Protein AF-A0A8T5MBU4-F1 (afdb_monomer)

pLDDT: mean 90.04, std 8.23, range [62.62, 98.06]

Mean predicted aligned error: 4.9 Å

Secondary structure (DSSP, 8-state):
---HHHHHHHHHHHHHHHHHHHHHHHHHHHHHHHHHHHHHH-THHHHH-HHHHHHHHHHHHHHHHHHHHHHHHTT-S-HHHHHHHHHHHHHHHHHHHHHHHHHHHHHHT-HHHHHHHHHHHHHHHHHHHHHHHHH-SSSHHHHHHHHHHHHHHHIIIIIHHHTT--

Sequence (166 aa):
MLSNKEKDSKRVIREKASYRLAMNIRLIAVSFIVFIFILTTRPEILTEKLIFSFQLILAIPFILMSCMSLSKMGYSKRSDKWKGFSWFNFVIGYAFLLNAIGILIAIYVNLLLAVLFFSAIWILQIAYSILEVSYDKFAKWESVLKDGFFILLQIILGLLPALGVF

So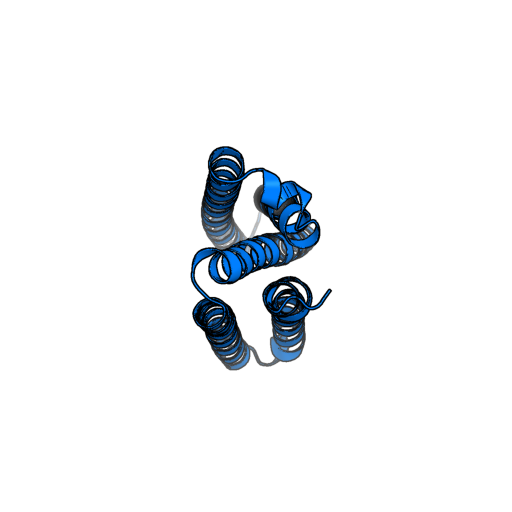lvent-accessible surface area (backbone atoms only — not comparable to full-atom values): 8497 Å² total; per-residue (Å²): 132,83,52,71,69,56,53,52,51,52,48,56,51,44,52,55,38,51,55,51,37,56,51,38,53,53,50,40,52,50,46,50,50,54,50,50,50,38,59,74,74,50,48,62,53,54,70,75,37,52,72,49,34,53,26,45,63,46,16,42,58,24,28,49,52,14,40,57,24,41,63,44,40,76,78,44,96,62,36,65,63,30,50,53,52,18,49,53,28,33,53,52,12,51,43,24,42,51,21,33,51,35,30,48,34,24,76,76,73,36,54,69,61,19,52,50,51,52,49,51,52,48,52,53,50,51,53,51,48,53,54,52,39,72,77,34,79,85,52,42,65,64,53,52,51,52,53,49,51,50,51,48,50,35,42,65,68,12,51,34,49,46,73,70,48,129

Structure (mmCIF, N/CA/C/O backbone):
data_AF-A0A8T5MBU4-F1
#
_entry.id   AF-A0A8T5MBU4-F1
#
loop_
_atom_site.group_PDB
_atom_site.id
_atom_site.type_symbol
_atom_site.label_atom_id
_atom_site.label_alt_id
_atom_site.label_comp_id
_atom_site.label_asym_id
_atom_site.label_entity_id
_atom_site.label_seq_id
_atom_site.pdbx_PDB_ins_code
_atom_site.Cartn_x
_atom_site.Cartn_y
_atom_site.Cartn_z
_atom_site.occupancy
_atom_site.B_iso_or_equiv
_atom_site.auth_seq_id
_atom_site.auth_comp_id
_atom_site.auth_asym_id
_atom_site.auth_atom_id
_atom_site.pdbx_PDB_model_num
ATOM 1 N N . MET A 1 1 ? 21.003 9.042 -33.433 1.00 62.62 1 MET A N 1
ATOM 2 C CA . MET A 1 1 ? 19.572 8.740 -33.674 1.00 62.62 1 MET A CA 1
ATOM 3 C C . MET A 1 1 ? 19.212 7.500 -32.871 1.00 62.62 1 MET A C 1
ATOM 5 O O . MET A 1 1 ? 19.944 6.529 -32.976 1.00 62.62 1 MET A O 1
ATOM 9 N N . LEU A 1 2 ? 18.162 7.540 -32.041 1.00 65.94 2 LEU A N 1
ATOM 10 C CA . LEU A 1 2 ? 17.675 6.338 -31.341 1.00 65.94 2 LEU A CA 1
ATOM 11 C C . LEU A 1 2 ? 17.079 5.360 -32.359 1.00 65.94 2 LEU A C 1
ATOM 13 O O . LEU A 1 2 ? 16.364 5.796 -33.267 1.00 65.94 2 LEU A O 1
ATOM 17 N N . SER A 1 3 ? 17.340 4.068 -32.178 1.00 82.38 3 SER A N 1
ATOM 18 C CA . SER A 1 3 ? 16.729 3.002 -32.982 1.00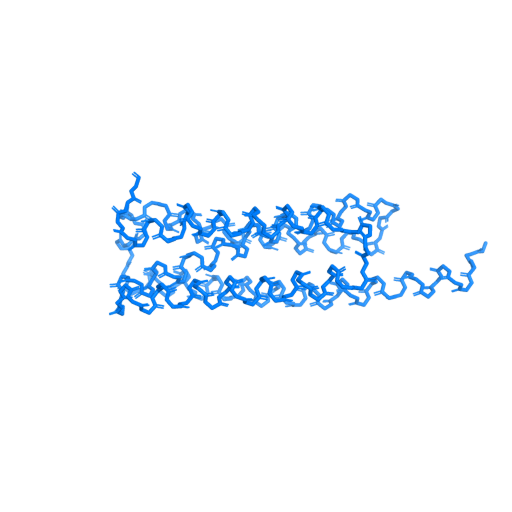 82.38 3 SER A CA 1
ATOM 19 C C . SER A 1 3 ? 15.202 3.005 -32.807 1.00 82.38 3 SER A C 1
ATOM 21 O O . SER A 1 3 ? 14.705 3.338 -31.728 1.00 82.38 3 SER A O 1
ATOM 23 N N . ASN A 1 4 ? 14.433 2.607 -33.831 1.00 81.12 4 ASN A N 1
ATOM 24 C CA . ASN A 1 4 ? 12.969 2.469 -33.714 1.00 81.12 4 ASN A CA 1
ATOM 25 C C . ASN A 1 4 ? 12.573 1.574 -32.524 1.00 81.12 4 ASN A C 1
ATOM 27 O O . ASN A 1 4 ? 11.661 1.916 -31.777 1.00 81.12 4 ASN A O 1
ATOM 31 N N . LYS A 1 5 ? 13.360 0.527 -32.241 1.00 75.44 5 LYS A N 1
ATOM 32 C CA . LYS A 1 5 ? 13.157 -0.371 -31.092 1.00 75.44 5 LYS A CA 1
ATOM 33 C C . LYS A 1 5 ? 13.301 0.338 -29.734 1.00 75.44 5 LYS A C 1
ATOM 35 O O . LYS A 1 5 ? 12.589 0.022 -28.783 1.00 75.44 5 LYS A O 1
ATOM 40 N N . GLU A 1 6 ? 14.194 1.324 -29.628 1.00 74.56 6 GLU A N 1
ATOM 41 C CA . GLU A 1 6 ? 14.368 2.120 -28.403 1.00 74.56 6 GLU A CA 1
ATOM 42 C C . GLU A 1 6 ? 13.249 3.147 -28.214 1.00 74.56 6 GLU A C 1
ATOM 44 O O . GLU A 1 6 ? 12.863 3.438 -27.080 1.00 74.56 6 GLU A O 1
ATOM 49 N N . LYS A 1 7 ? 12.724 3.704 -29.312 1.00 76.69 7 LYS A N 1
ATOM 50 C CA . LYS A 1 7 ? 11.580 4.624 -29.268 1.00 76.69 7 LYS A CA 1
ATOM 51 C C . LYS A 1 7 ? 10.315 3.901 -28.804 1.00 76.69 7 LYS A C 1
ATOM 53 O O . LYS A 1 7 ? 9.638 4.410 -27.910 1.00 76.69 7 LYS A O 1
ATOM 58 N N . ASP A 1 8 ? 10.062 2.702 -29.325 1.00 80.00 8 ASP A N 1
ATOM 59 C CA . ASP A 1 8 ? 8.907 1.886 -28.935 1.00 80.00 8 ASP A CA 1
ATOM 60 C C . ASP A 1 8 ? 8.992 1.432 -27.474 1.00 80.00 8 ASP A C 1
ATOM 62 O O . ASP A 1 8 ? 8.030 1.579 -26.719 1.00 80.00 8 ASP A O 1
ATOM 66 N N . SER A 1 9 ? 10.170 0.989 -27.021 1.00 78.75 9 SER A N 1
ATOM 67 C CA . SER A 1 9 ? 10.394 0.635 -25.611 1.00 78.75 9 SER A CA 1
ATOM 68 C C . SER A 1 9 ? 10.107 1.812 -24.664 1.00 78.75 9 SER A C 1
ATOM 70 O O . SER A 1 9 ? 9.370 1.673 -23.683 1.00 78.75 9 SER A O 1
ATOM 72 N N . LYS A 1 10 ? 10.603 3.015 -24.989 1.00 76.69 10 LYS A N 1
ATOM 73 C CA . LYS A 1 10 ? 10.335 4.230 -24.197 1.00 76.69 10 LYS A CA 1
ATOM 74 C C . LYS A 1 10 ? 8.856 4.609 -24.181 1.00 76.69 10 LYS A C 1
ATOM 76 O O . LYS A 1 10 ? 8.365 5.064 -23.146 1.00 76.69 10 LYS A O 1
ATOM 81 N N . ARG A 1 11 ? 8.143 4.413 -25.293 1.00 81.38 11 ARG A N 1
ATOM 82 C CA . ARG A 1 11 ? 6.700 4.666 -25.378 1.00 81.38 11 ARG A CA 1
ATOM 83 C C . ARG A 1 11 ? 5.920 3.749 -24.435 1.00 81.38 11 ARG A C 1
ATOM 85 O O . ARG A 1 11 ? 5.162 4.255 -23.612 1.00 81.38 11 ARG A O 1
ATOM 92 N N . VAL A 1 12 ? 6.178 2.440 -24.474 1.00 81.88 12 VAL A N 1
ATOM 93 C CA . VAL A 1 12 ? 5.513 1.457 -23.596 1.00 81.88 12 VAL A CA 1
ATOM 94 C C . VAL A 1 12 ? 5.775 1.755 -22.116 1.00 81.88 12 VAL A C 1
ATOM 96 O O . VAL A 1 12 ? 4.860 1.690 -21.294 1.00 81.88 12 VAL A O 1
ATOM 99 N N . ILE A 1 13 ? 7.011 2.118 -21.754 1.00 78.19 13 ILE A N 1
ATOM 100 C CA . ILE A 1 13 ? 7.357 2.497 -20.373 1.00 78.19 13 ILE A CA 1
ATOM 101 C C . ILE A 1 13 ? 6.557 3.728 -19.931 1.00 78.19 13 ILE A C 1
ATOM 103 O O . ILE A 1 13 ? 6.023 3.748 -18.820 1.00 78.19 13 ILE A O 1
ATOM 107 N N . ARG A 1 14 ? 6.444 4.740 -20.797 1.00 79.31 14 ARG A N 1
ATOM 108 C CA . ARG A 1 14 ? 5.722 5.982 -20.502 1.00 79.31 14 ARG A CA 1
ATOM 109 C C . ARG A 1 14 ? 4.222 5.751 -20.329 1.00 79.31 14 ARG A C 1
ATOM 111 O O . ARG A 1 14 ? 3.639 6.292 -19.393 1.00 79.31 14 ARG A O 1
ATOM 118 N N . GLU A 1 15 ? 3.618 4.924 -21.178 1.00 84.69 15 GLU A N 1
ATOM 119 C CA . GLU A 1 15 ? 2.201 4.556 -21.070 1.00 84.69 15 GLU A CA 1
ATOM 120 C C . GLU A 1 15 ? 1.931 3.814 -19.753 1.00 84.69 15 GLU A C 1
ATOM 122 O O . GLU A 1 15 ? 1.079 4.236 -18.969 1.00 84.69 15 GLU A O 1
ATOM 127 N N . LYS A 1 16 ? 2.729 2.787 -19.422 1.00 82.56 16 LYS A N 1
ATOM 128 C CA . LYS A 1 16 ? 2.612 2.064 -18.141 1.00 82.56 16 LYS A CA 1
ATOM 129 C C . LYS A 1 16 ? 2.785 2.984 -16.929 1.00 82.56 16 LYS A C 1
ATOM 131 O O . LYS A 1 16 ? 2.050 2.851 -15.950 1.00 82.56 16 LYS A O 1
ATOM 136 N N . ALA A 1 17 ? 3.740 3.912 -16.978 1.00 82.94 17 ALA A N 1
ATOM 137 C CA . ALA A 1 17 ? 3.956 4.881 -15.907 1.00 82.94 17 ALA A CA 1
ATOM 138 C C . ALA A 1 17 ? 2.759 5.833 -15.741 1.00 82.94 17 ALA A C 1
ATOM 140 O O . ALA A 1 17 ? 2.369 6.120 -14.612 1.00 82.94 17 ALA A O 1
ATOM 141 N N . SER A 1 18 ? 2.141 6.272 -16.842 1.00 85.62 18 SER A N 1
ATOM 142 C CA . SER A 1 18 ? 0.952 7.131 -16.814 1.00 85.62 18 SER A CA 1
ATOM 143 C C . SER A 1 18 ? -0.257 6.433 -16.185 1.00 85.62 18 SER A C 1
ATOM 145 O O . SER A 1 18 ? -0.906 7.022 -15.321 1.00 85.62 18 SER A O 1
ATOM 147 N N . TYR A 1 19 ? -0.515 5.166 -16.531 1.00 87.81 19 TYR A N 1
ATOM 148 C CA . TYR A 1 19 ? -1.585 4.386 -15.896 1.00 87.81 19 TYR A CA 1
ATOM 149 C C . TYR A 1 19 ? -1.364 4.216 -14.388 1.00 87.81 19 TYR A C 1
ATOM 151 O O . TYR A 1 19 ? -2.285 4.419 -13.597 1.00 87.81 19 TYR A O 1
ATOM 159 N N . ARG A 1 20 ? -0.130 3.902 -13.969 1.00 87.00 20 ARG A N 1
ATOM 160 C CA . ARG A 1 20 ? 0.222 3.781 -12.543 1.00 87.00 20 ARG A CA 1
ATOM 161 C C . ARG A 1 20 ? 0.074 5.102 -11.799 1.00 87.00 20 ARG A C 1
ATOM 163 O O . ARG A 1 20 ? -0.430 5.117 -10.683 1.00 87.00 20 ARG A O 1
ATOM 170 N N . LEU A 1 21 ? 0.462 6.211 -12.424 1.00 89.12 21 LEU A N 1
ATOM 171 C CA . LEU A 1 21 ? 0.289 7.541 -11.850 1.00 89.12 21 LEU A CA 1
ATOM 172 C C . LEU A 1 21 ? -1.194 7.839 -11.596 1.00 89.12 21 LEU A C 1
ATOM 174 O O . LEU A 1 21 ? -1.550 8.251 -10.497 1.00 89.12 21 LEU A O 1
ATOM 178 N N . ALA A 1 22 ? -2.060 7.579 -12.580 1.00 91.31 22 ALA A N 1
ATOM 179 C CA . ALA A 1 22 ? -3.499 7.780 -12.433 1.00 91.31 22 ALA A CA 1
ATOM 180 C C . ALA A 1 22 ? -4.092 6.923 -11.300 1.00 91.31 22 ALA A C 1
ATOM 182 O O . ALA A 1 22 ? -4.904 7.413 -10.516 1.00 91.31 22 ALA A O 1
ATOM 183 N N . MET A 1 23 ? -3.661 5.665 -11.178 1.00 91.25 23 MET A N 1
ATOM 184 C CA . MET A 1 23 ? -4.066 4.783 -10.080 1.00 91.25 23 MET A CA 1
ATOM 185 C C . MET A 1 23 ? -3.617 5.325 -8.717 1.00 91.25 23 MET A C 1
ATOM 187 O O . MET A 1 23 ? -4.426 5.412 -7.797 1.00 91.25 23 MET A O 1
ATOM 191 N N . ASN A 1 24 ? -2.360 5.757 -8.595 1.00 93.69 24 ASN A N 1
ATOM 192 C CA . ASN A 1 24 ? -1.833 6.308 -7.349 1.00 93.69 24 ASN A CA 1
ATOM 193 C C . ASN A 1 24 ? -2.560 7.596 -6.934 1.00 93.69 24 ASN A C 1
ATOM 195 O O . ASN A 1 24 ? -2.857 7.769 -5.757 1.00 93.69 24 ASN A O 1
ATOM 199 N N . ILE A 1 25 ? -2.906 8.472 -7.883 1.00 93.19 25 ILE A N 1
ATOM 200 C CA . ILE A 1 25 ? -3.695 9.685 -7.604 1.00 93.19 25 ILE A CA 1
ATOM 201 C C . ILE A 1 25 ? -5.069 9.324 -7.022 1.00 93.19 25 ILE A C 1
ATOM 203 O O . ILE A 1 25 ? -5.508 9.947 -6.056 1.00 93.19 25 ILE A O 1
ATOM 207 N N . ARG A 1 26 ? -5.734 8.292 -7.559 1.00 96.19 26 ARG A N 1
ATOM 208 C CA . ARG A 1 26 ? -7.011 7.807 -7.004 1.00 96.19 26 ARG A CA 1
ATOM 209 C C . ARG A 1 26 ? -6.840 7.277 -5.585 1.00 96.19 26 ARG A C 1
ATOM 211 O O . ARG A 1 26 ? -7.664 7.578 -4.733 1.00 96.19 26 ARG A O 1
ATOM 218 N N . LEU A 1 27 ? -5.766 6.535 -5.318 1.00 94.94 27 LEU A N 1
ATOM 219 C CA . LEU A 1 27 ? -5.481 6.033 -3.973 1.00 94.94 27 LEU A CA 1
ATOM 220 C C . LEU A 1 27 ? -5.191 7.167 -2.984 1.00 94.94 27 LEU A C 1
ATOM 222 O O . LEU A 1 27 ? -5.674 7.107 -1.864 1.00 94.94 27 LEU A O 1
ATOM 226 N N . ILE A 1 28 ? -4.492 8.230 -3.398 1.00 95.50 28 ILE A N 1
ATOM 227 C CA . ILE A 1 28 ? -4.314 9.437 -2.571 1.00 95.50 28 ILE A CA 1
ATOM 228 C C . ILE A 1 28 ? -5.672 10.047 -2.216 1.00 95.50 28 ILE A C 1
ATOM 230 O O . ILE A 1 28 ? -5.908 10.371 -1.054 1.00 95.50 28 ILE A O 1
ATOM 234 N N . ALA A 1 29 ? -6.574 10.177 -3.194 1.00 96.06 29 ALA A N 1
ATOM 235 C CA . ALA A 1 29 ? -7.921 10.682 -2.944 1.00 96.06 29 ALA A CA 1
ATOM 236 C C . ALA A 1 29 ? -8.685 9.789 -1.953 1.00 96.06 29 ALA A C 1
ATOM 238 O O . ALA A 1 29 ? -9.280 10.307 -1.013 1.00 96.06 29 ALA A O 1
ATOM 239 N N . VAL A 1 30 ? -8.610 8.460 -2.102 1.00 95.25 30 VAL A N 1
ATOM 240 C CA . VAL A 1 30 ? -9.191 7.504 -1.143 1.00 95.25 30 VAL A CA 1
ATOM 241 C C . VAL A 1 30 ? -8.599 7.698 0.255 1.00 95.25 30 VAL A C 1
ATOM 243 O O . VAL A 1 30 ? -9.358 7.801 1.213 1.00 95.25 30 VAL A O 1
ATOM 246 N N . SER A 1 31 ? -7.275 7.824 0.385 1.00 94.94 31 SER A N 1
ATOM 247 C CA . SER A 1 31 ? -6.620 8.073 1.675 1.00 94.94 31 SER A CA 1
ATOM 248 C C . SER A 1 31 ? -7.113 9.363 2.335 1.00 94.94 31 SER A C 1
ATOM 250 O O . SER A 1 31 ? -7.409 9.359 3.527 1.00 94.94 31 SER A O 1
ATOM 252 N N . PHE A 1 32 ? -7.253 10.455 1.574 1.00 96.12 32 PHE A N 1
ATOM 253 C CA . PHE A 1 32 ? -7.806 11.710 2.092 1.00 96.12 32 PHE A CA 1
ATOM 254 C C . PHE A 1 32 ? -9.273 11.579 2.497 1.00 96.12 32 PHE A C 1
ATOM 256 O O . PHE A 1 32 ? -9.650 12.099 3.542 1.00 96.12 32 PHE A O 1
ATOM 263 N N . ILE A 1 33 ? -10.092 10.875 1.710 1.00 95.81 33 ILE A N 1
ATOM 264 C CA . ILE A 1 33 ? -11.500 10.632 2.044 1.00 95.81 33 ILE A CA 1
ATOM 265 C C . ILE A 1 33 ? -11.601 9.857 3.357 1.00 95.81 33 ILE A C 1
ATOM 267 O O . ILE A 1 33 ? -12.342 10.276 4.240 1.00 95.81 33 ILE A O 1
ATOM 271 N N . VAL A 1 34 ? -10.829 8.778 3.521 1.00 93.56 34 VAL A N 1
ATOM 272 C CA . VAL A 1 34 ? -10.799 8.000 4.770 1.00 93.56 34 VAL A CA 1
ATOM 273 C C . VAL A 1 34 ? -10.321 8.871 5.933 1.00 93.56 34 VAL A C 1
ATOM 275 O O . VAL A 1 34 ? -10.948 8.876 6.987 1.00 93.56 34 VAL A O 1
ATOM 278 N N . PHE A 1 35 ? -9.258 9.656 5.745 1.00 95.12 35 PHE A N 1
ATOM 279 C CA . PHE A 1 35 ? -8.746 10.563 6.774 1.00 95.12 35 PHE A CA 1
ATOM 280 C C . PHE A 1 35 ? -9.781 11.605 7.215 1.00 95.12 35 PHE A C 1
ATOM 282 O O . PHE A 1 35 ? -10.040 11.740 8.409 1.00 95.12 35 PHE A O 1
ATOM 289 N N . ILE A 1 36 ? -10.419 12.297 6.268 1.00 95.31 36 ILE A N 1
ATOM 290 C CA . ILE A 1 36 ? -11.459 13.295 6.551 1.00 95.31 36 ILE A CA 1
ATOM 291 C C . ILE A 1 36 ? -12.681 12.632 7.192 1.00 95.31 36 ILE A C 1
ATOM 293 O O . ILE A 1 36 ? -13.241 13.170 8.145 1.00 95.31 36 ILE A O 1
ATOM 297 N N . PHE A 1 37 ? -13.083 11.454 6.712 1.00 92.56 37 PHE A N 1
ATOM 298 C CA . PHE A 1 37 ? -14.192 10.700 7.290 1.00 92.56 37 PHE A CA 1
ATOM 299 C C . PHE A 1 37 ? -13.939 10.380 8.766 1.00 92.56 37 PHE A C 1
ATOM 301 O O . PHE A 1 37 ? -14.808 10.614 9.598 1.00 92.56 37 PHE A O 1
ATOM 308 N N . ILE A 1 38 ? -12.740 9.920 9.128 1.00 93.62 38 ILE A N 1
ATOM 309 C CA . ILE A 1 38 ? -12.405 9.642 10.532 1.00 93.62 38 ILE A CA 1
ATOM 310 C C . ILE A 1 38 ? -12.325 10.923 11.356 1.00 93.62 38 ILE A C 1
ATOM 312 O O . ILE A 1 38 ? -12.904 10.979 12.437 1.00 93.62 38 ILE A O 1
ATOM 316 N N . LEU A 1 39 ? -11.682 11.965 10.826 1.00 94.44 39 LEU A N 1
ATOM 317 C CA . LEU A 1 39 ? -11.569 13.258 11.499 1.00 94.44 39 LEU A CA 1
ATOM 318 C C . LEU A 1 39 ? -12.943 13.868 11.823 1.00 94.44 39 LEU A C 1
ATOM 320 O O . LEU A 1 39 ? -13.089 14.546 12.834 1.00 94.44 39 LEU A O 1
ATOM 324 N N . THR A 1 40 ? -13.942 13.626 10.970 1.00 95.12 40 THR A N 1
ATOM 325 C CA . THR A 1 40 ? -15.303 14.164 11.127 1.00 95.12 40 THR A CA 1
ATOM 326 C C . THR A 1 40 ? -16.230 13.267 11.941 1.00 95.12 40 THR A C 1
ATOM 328 O O . THR A 1 40 ? -17.137 13.785 12.586 1.00 95.12 40 THR A O 1
ATOM 331 N N . THR A 1 41 ? -16.036 11.945 11.922 1.00 93.25 41 THR A N 1
ATOM 332 C CA . THR A 1 41 ? -16.942 11.003 12.600 1.00 93.25 41 THR A CA 1
ATOM 333 C C . THR A 1 41 ? -16.489 10.622 14.004 1.00 93.25 41 THR A C 1
ATOM 335 O O . THR A 1 41 ? -17.332 10.579 14.896 1.00 93.25 41 THR A O 1
ATOM 338 N N . ARG A 1 42 ? -15.196 10.327 14.203 1.00 93.75 42 ARG A N 1
ATOM 339 C CA . ARG A 1 42 ? -14.589 9.960 15.498 1.00 93.75 42 ARG A CA 1
ATOM 340 C C . ARG A 1 42 ? -13.096 10.319 15.525 1.00 93.75 42 ARG A C 1
ATOM 342 O O . ARG A 1 42 ? -12.247 9.437 15.327 1.00 93.75 42 ARG A O 1
ATOM 349 N N . PRO A 1 43 ? -12.748 11.598 15.741 1.00 93.62 43 PRO A N 1
ATOM 350 C CA . PRO A 1 43 ? -11.355 12.036 15.778 1.00 93.62 43 PRO A CA 1
ATOM 351 C C . PRO A 1 43 ? -10.542 11.374 16.902 1.00 93.62 43 PRO A C 1
ATOM 353 O O . PRO A 1 43 ? -9.324 11.263 16.780 1.00 93.62 43 PRO A O 1
ATOM 356 N N . GLU A 1 44 ? -11.188 10.871 17.956 1.00 94.44 44 GLU A N 1
ATOM 357 C CA . GLU A 1 44 ? -10.545 10.222 19.105 1.00 94.44 44 GLU A CA 1
ATOM 358 C C . GLU A 1 44 ? -9.765 8.964 18.695 1.00 94.44 44 GLU A C 1
ATOM 360 O O . GLU A 1 44 ? -8.707 8.670 19.255 1.00 94.44 44 GLU A O 1
ATOM 365 N N . ILE A 1 45 ? -10.202 8.263 17.640 1.00 91.50 45 ILE A N 1
ATOM 366 C CA . ILE A 1 45 ? -9.484 7.096 17.102 1.00 91.50 45 ILE A CA 1
ATOM 367 C C . ILE A 1 45 ? -8.085 7.485 16.624 1.00 91.50 45 ILE A C 1
ATOM 369 O O . ILE A 1 45 ? -7.147 6.697 16.768 1.00 91.50 45 ILE A O 1
ATOM 373 N N . LEU A 1 46 ? -7.922 8.706 16.097 1.00 91.69 46 LEU A N 1
ATOM 374 C CA . LEU A 1 46 ? -6.619 9.191 15.650 1.00 91.69 46 LEU A CA 1
ATOM 375 C C . LEU A 1 46 ? -5.647 9.382 16.824 1.00 91.69 46 LEU A C 1
ATOM 377 O O . LEU A 1 46 ? -4.434 9.280 16.634 1.00 91.69 46 LEU A O 1
ATOM 381 N N . THR A 1 47 ? -6.156 9.620 18.031 1.00 91.62 47 THR A N 1
ATOM 382 C CA . THR A 1 47 ? -5.336 9.750 19.242 1.00 91.62 47 THR A CA 1
ATOM 383 C C . THR A 1 47 ? -5.153 8.428 19.986 1.00 91.62 47 THR A C 1
ATOM 385 O O . THR A 1 47 ? -4.061 8.155 20.474 1.00 91.62 47 THR A O 1
ATOM 388 N N . GLU A 1 48 ? -6.178 7.575 20.037 1.00 90.50 48 GLU A N 1
ATOM 389 C CA . GLU A 1 48 ? -6.155 6.316 20.796 1.00 90.50 48 GLU A CA 1
ATOM 390 C C . GLU A 1 48 ? -5.398 5.191 20.083 1.00 90.50 48 GLU A C 1
ATOM 392 O O . GLU A 1 48 ? -4.801 4.324 20.723 1.00 90.50 48 GLU A O 1
ATOM 397 N N . LYS A 1 49 ? -5.420 5.171 18.745 1.00 91.31 49 LYS A N 1
ATOM 398 C CA . LYS A 1 49 ? -4.832 4.099 17.932 1.00 91.31 49 LYS A CA 1
ATOM 399 C C . LYS A 1 49 ? -3.648 4.624 17.123 1.00 91.31 49 LYS A C 1
ATOM 401 O O . LYS A 1 49 ? -3.691 4.669 15.898 1.00 91.31 49 LYS A O 1
ATOM 406 N N . LEU A 1 50 ? -2.552 4.963 17.805 1.00 90.44 50 LEU A N 1
ATOM 407 C CA . LEU A 1 50 ? -1.362 5.579 17.192 1.00 90.44 50 LEU A CA 1
ATOM 408 C C . LEU A 1 50 ? -0.826 4.829 15.960 1.00 90.44 50 LEU A C 1
ATOM 410 O O . LEU A 1 50 ? -0.491 5.462 14.960 1.00 90.44 50 LEU A O 1
ATOM 414 N N . ILE A 1 51 ? -0.785 3.491 16.000 1.00 91.50 51 ILE A N 1
ATOM 415 C CA . ILE A 1 51 ? -0.333 2.658 14.869 1.00 91.50 51 ILE A CA 1
ATOM 416 C C . ILE A 1 51 ? -1.233 2.852 13.640 1.00 91.50 51 ILE A C 1
ATOM 418 O O . ILE A 1 51 ? -0.736 2.944 12.517 1.00 91.50 51 ILE A O 1
ATOM 422 N N . PHE A 1 52 ? -2.549 2.934 13.840 1.00 93.38 52 PHE A N 1
ATOM 423 C CA . PHE A 1 52 ? -3.510 3.205 12.773 1.00 93.38 52 PHE A CA 1
ATOM 424 C C . PHE A 1 52 ? -3.314 4.619 12.209 1.00 93.38 52 PHE A C 1
ATOM 426 O O . PHE A 1 52 ? -3.187 4.791 10.996 1.00 93.38 52 PHE A O 1
ATOM 433 N N . SER A 1 53 ? -3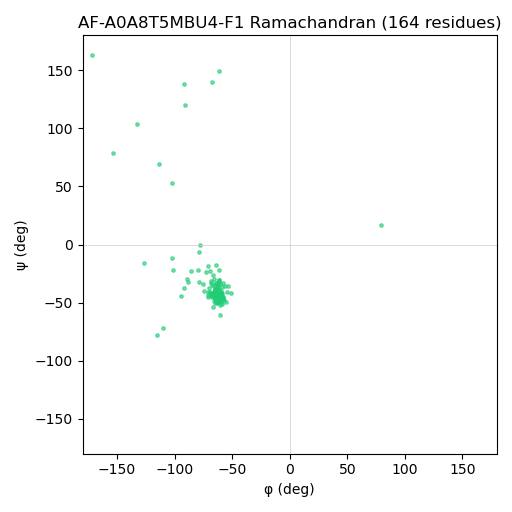.220 5.621 13.083 1.00 94.00 53 SER A N 1
ATOM 434 C CA . SER A 1 53 ? -3.082 7.029 12.697 1.00 94.00 53 SER A CA 1
ATOM 435 C C . SER A 1 53 ? -1.812 7.276 11.899 1.00 94.00 53 SER A C 1
ATOM 437 O O . SER A 1 53 ? -1.847 7.920 10.854 1.00 94.00 53 SER A O 1
ATOM 439 N N . PHE A 1 54 ? -0.694 6.713 12.359 1.00 95.56 54 PHE A N 1
ATOM 440 C CA . PHE A 1 54 ? 0.589 6.792 11.675 1.00 95.56 54 PHE A CA 1
ATOM 441 C C . PHE A 1 54 ? 0.510 6.207 10.265 1.00 95.56 54 PHE A C 1
ATOM 443 O O . PHE A 1 54 ? 0.970 6.833 9.311 1.00 95.56 54 PHE A O 1
ATOM 450 N N . GLN A 1 55 ? -0.116 5.039 10.114 1.00 96.19 55 GLN A N 1
ATOM 451 C CA . GLN A 1 55 ? -0.277 4.401 8.812 1.00 96.19 55 GLN A CA 1
ATOM 452 C C . GLN A 1 55 ? -1.146 5.235 7.874 1.00 96.19 55 GLN A C 1
ATOM 454 O O . GLN A 1 55 ? -0.741 5.495 6.743 1.00 96.19 55 GLN A O 1
ATOM 459 N N . LEU A 1 56 ? -2.294 5.723 8.343 1.00 95.44 56 LEU A N 1
ATOM 460 C CA . LEU A 1 56 ? -3.184 6.543 7.525 1.00 95.44 56 LEU A CA 1
ATOM 461 C C . LEU A 1 56 ? -2.521 7.861 7.093 1.00 95.44 56 LEU A C 1
ATOM 463 O O . LEU A 1 56 ? -2.583 8.227 5.918 1.00 95.44 56 LEU A O 1
ATOM 467 N N . ILE A 1 57 ? -1.841 8.541 8.021 1.00 96.19 57 ILE A N 1
ATOM 468 C CA . ILE A 1 57 ? -1.139 9.802 7.750 1.00 96.19 57 ILE A CA 1
ATOM 469 C C . ILE A 1 57 ? 0.019 9.576 6.781 1.00 96.19 57 ILE A C 1
ATOM 471 O O . ILE A 1 57 ? 0.177 10.361 5.849 1.00 96.19 57 ILE A O 1
ATOM 475 N N . LEU A 1 58 ? 0.815 8.514 6.958 1.00 97.12 58 LEU A N 1
ATOM 476 C CA . LEU A 1 58 ? 1.968 8.240 6.097 1.00 97.12 58 LEU A CA 1
ATOM 477 C C . LEU A 1 58 ? 1.615 7.593 4.757 1.00 97.12 58 LEU A C 1
ATOM 479 O O . LEU A 1 58 ? 2.381 7.745 3.804 1.00 97.12 58 LEU A O 1
ATOM 483 N N . ALA A 1 59 ? 0.463 6.936 4.626 1.00 97.50 59 ALA A N 1
ATOM 484 C CA . ALA A 1 59 ? 0.013 6.403 3.344 1.00 97.50 59 ALA A CA 1
ATOM 485 C C . ALA A 1 59 ? -0.019 7.497 2.262 1.00 97.50 59 ALA A C 1
ATOM 487 O O . ALA A 1 59 ? 0.433 7.277 1.138 1.00 97.50 59 ALA A O 1
ATOM 488 N N . ILE A 1 60 ? -0.477 8.704 2.614 1.00 96.00 60 ILE A N 1
ATOM 489 C CA . ILE A 1 60 ? -0.572 9.854 1.705 1.00 96.00 60 ILE A CA 1
ATOM 490 C C . ILE A 1 60 ? 0.804 10.274 1.144 1.00 96.00 60 ILE A C 1
ATOM 492 O O . ILE A 1 60 ? 0.973 10.219 -0.079 1.00 96.00 60 ILE A O 1
ATOM 496 N N . PRO A 1 61 ? 1.806 10.674 1.960 1.00 97.44 61 PRO A N 1
ATOM 497 C CA . PRO A 1 61 ? 3.113 11.077 1.457 1.00 97.44 61 PRO A CA 1
ATOM 498 C C . PRO A 1 61 ? 3.835 9.935 0.741 1.00 97.44 61 PRO A C 1
ATOM 500 O O . PRO A 1 61 ? 4.478 10.194 -0.272 1.00 97.44 61 PRO A O 1
ATOM 503 N N . PHE A 1 62 ? 3.696 8.678 1.176 1.00 97.94 62 PHE A N 1
ATOM 504 C CA . PHE A 1 62 ? 4.295 7.549 0.460 1.00 97.94 62 PHE A CA 1
ATOM 505 C C . PHE A 1 62 ? 3.715 7.391 -0.954 1.00 97.94 62 PHE A C 1
ATOM 507 O O . PHE A 1 62 ? 4.460 7.355 -1.937 1.00 97.94 62 PHE A O 1
ATOM 514 N N . ILE A 1 63 ? 2.389 7.388 -1.108 1.00 96.81 63 ILE A N 1
ATOM 515 C CA . ILE A 1 63 ? 1.773 7.272 -2.440 1.00 96.81 63 ILE A CA 1
ATOM 516 C C . ILE A 1 63 ? 2.089 8.516 -3.296 1.00 96.81 63 ILE A C 1
ATOM 518 O O . ILE A 1 63 ? 2.363 8.390 -4.497 1.00 96.81 63 ILE A O 1
ATOM 522 N N . LEU A 1 64 ? 2.152 9.710 -2.694 1.00 96.69 64 LEU A N 1
ATOM 523 C CA . LEU A 1 64 ? 2.555 10.944 -3.376 1.00 96.69 64 LEU A CA 1
ATOM 524 C C . LEU A 1 64 ? 4.007 10.885 -3.874 1.00 96.69 64 LEU A C 1
ATOM 526 O O . LEU A 1 64 ? 4.280 11.209 -5.032 1.00 96.69 64 LEU A O 1
ATOM 530 N N . MET A 1 65 ? 4.940 10.411 -3.049 1.00 96.69 65 MET A N 1
ATOM 531 C CA . MET A 1 65 ? 6.338 10.221 -3.445 1.00 96.69 65 MET A CA 1
ATOM 532 C C . MET A 1 65 ? 6.476 9.175 -4.552 1.00 96.69 65 MET A C 1
ATOM 534 O O . MET A 1 65 ? 7.308 9.332 -5.454 1.00 96.69 65 MET A O 1
ATOM 538 N N . SER A 1 66 ? 5.617 8.153 -4.564 1.00 96.00 66 SER A N 1
ATOM 539 C CA . SER A 1 66 ? 5.533 7.232 -5.696 1.00 96.00 66 SER A CA 1
ATOM 540 C C . SER A 1 66 ? 5.090 7.938 -6.985 1.00 96.00 66 SER A C 1
ATOM 542 O O . SER A 1 66 ? 5.728 7.749 -8.023 1.00 96.00 66 SER A O 1
ATOM 544 N N . CYS A 1 67 ? 4.077 8.813 -6.929 1.00 93.50 67 CYS A N 1
ATOM 545 C CA . CYS A 1 67 ? 3.644 9.631 -8.073 1.00 93.50 67 CYS A CA 1
ATOM 546 C C . CYS A 1 67 ? 4.774 10.518 -8.612 1.00 93.50 67 CYS A C 1
ATOM 548 O O . CYS A 1 67 ? 5.038 10.544 -9.817 1.00 93.50 67 CYS A O 1
ATOM 550 N N . MET A 1 68 ? 5.475 11.214 -7.712 1.00 93.12 68 MET A N 1
ATOM 551 C CA . MET A 1 68 ? 6.608 12.072 -8.065 1.00 93.12 68 MET A CA 1
ATOM 552 C C . MET A 1 68 ? 7.738 11.274 -8.719 1.00 93.12 68 MET A C 1
ATOM 554 O O . MET A 1 68 ? 8.353 11.724 -9.680 1.00 93.12 68 MET A O 1
ATOM 558 N N . SER A 1 69 ? 7.985 10.056 -8.248 1.00 91.81 69 SER A N 1
ATOM 559 C CA . SER A 1 69 ? 9.006 9.179 -8.822 1.00 91.81 69 SER A CA 1
ATOM 560 C C . SER A 1 69 ? 8.620 8.681 -10.219 1.00 91.81 69 SER A C 1
ATOM 562 O O . SER A 1 69 ? 9.459 8.680 -11.122 1.00 91.81 69 SER A O 1
ATOM 564 N N . LEU A 1 70 ? 7.345 8.327 -10.436 1.00 89.44 70 LEU A N 1
ATOM 565 C CA . LEU A 1 70 ? 6.824 7.942 -11.755 1.00 89.44 70 LEU A CA 1
ATOM 566 C C . LEU A 1 70 ? 6.931 9.085 -12.766 1.00 89.44 70 LEU A C 1
ATOM 568 O O . LEU A 1 70 ? 7.316 8.851 -13.912 1.00 89.44 70 LEU A O 1
ATOM 572 N N . SER A 1 71 ? 6.650 10.326 -12.355 1.00 86.75 71 SER A N 1
ATOM 573 C CA . SER A 1 71 ? 6.763 11.479 -13.256 1.00 86.75 71 SER A CA 1
ATOM 574 C C . SER A 1 71 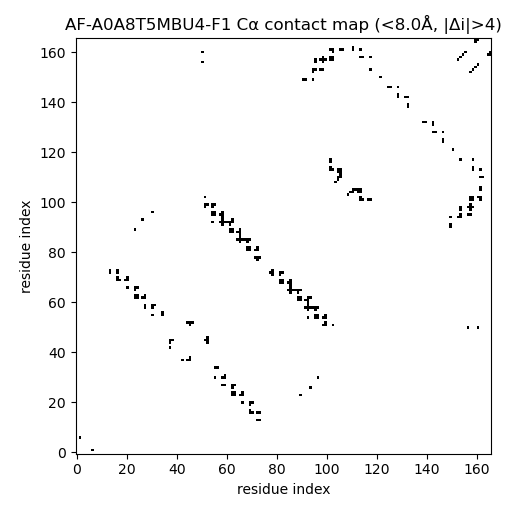? 8.210 11.712 -13.714 1.00 86.75 71 SER A C 1
ATOM 576 O O . SER A 1 71 ? 8.444 12.069 -14.870 1.00 86.75 71 SER A O 1
ATOM 578 N N . LYS A 1 72 ? 9.206 11.417 -12.864 1.00 85.62 72 LYS A N 1
ATOM 579 C CA . LYS A 1 72 ? 10.636 11.516 -13.208 1.00 85.62 72 LYS A CA 1
ATOM 580 C C . LYS A 1 72 ? 11.125 10.412 -14.152 1.00 85.62 72 LYS A C 1
ATOM 582 O O . LYS A 1 72 ? 12.093 10.648 -14.882 1.00 85.62 72 LYS A O 1
ATOM 587 N N . MET A 1 73 ? 10.459 9.253 -14.212 1.00 82.25 73 MET A N 1
ATOM 588 C CA . MET A 1 73 ? 10.826 8.173 -15.146 1.00 82.25 73 MET A CA 1
ATOM 589 C C . MET A 1 73 ? 10.714 8.595 -16.619 1.00 82.25 73 MET A C 1
ATOM 591 O O . MET A 1 73 ? 11.492 8.124 -17.443 1.00 82.25 73 MET A O 1
ATOM 595 N N . GLY A 1 74 ? 9.800 9.511 -16.959 1.00 69.69 74 GLY A N 1
ATOM 596 C CA . GLY A 1 74 ? 9.609 9.973 -18.340 1.00 69.69 74 GLY A CA 1
ATOM 597 C C . GLY A 1 74 ? 10.737 10.855 -18.893 1.00 69.69 74 GLY A C 1
ATOM 598 O O . GLY A 1 74 ? 10.849 10.999 -20.108 1.00 69.69 74 GLY A O 1
ATOM 599 N N . TYR A 1 75 ? 11.575 11.429 -18.022 1.00 70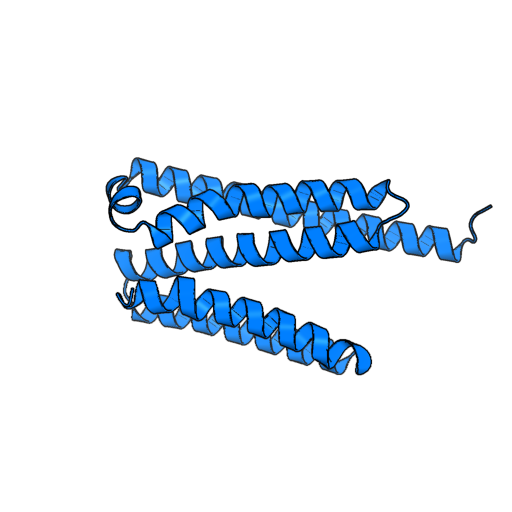.69 75 TYR A N 1
ATOM 600 C CA . TYR A 1 75 ? 12.555 12.461 -18.393 1.00 70.69 75 TYR A CA 1
ATOM 601 C C . TYR A 1 75 ? 13.993 12.145 -17.955 1.00 70.69 75 TYR A C 1
ATOM 603 O O . TYR A 1 75 ? 14.938 12.766 -18.440 1.00 70.69 75 TYR A O 1
ATOM 611 N N . SER A 1 76 ? 14.193 11.195 -17.037 1.00 73.94 76 SER A N 1
ATOM 612 C CA . SER A 1 76 ? 15.519 10.882 -16.500 1.00 73.94 76 SER A CA 1
ATOM 613 C C . SER A 1 76 ? 16.221 9.769 -17.279 1.00 73.94 76 SER A C 1
ATOM 615 O O . SER A 1 76 ? 15.642 8.719 -17.546 1.00 73.94 76 SER A O 1
ATOM 617 N N . LYS A 1 77 ? 17.527 9.935 -17.537 1.00 69.38 77 LYS A N 1
ATOM 618 C CA . LYS A 1 77 ? 18.395 8.850 -18.036 1.00 69.38 77 LYS A CA 1
ATOM 619 C C . LYS A 1 77 ? 18.534 7.688 -17.033 1.00 69.38 77 LYS A C 1
ATOM 621 O O . LYS A 1 77 ? 18.931 6.602 -17.431 1.00 69.38 77 LYS A O 1
ATOM 626 N N . ARG A 1 78 ? 18.208 7.893 -15.746 1.00 74.62 78 ARG A N 1
ATOM 627 C CA . ARG A 1 78 ? 18.311 6.890 -14.663 1.00 74.62 78 ARG A CA 1
ATOM 628 C C . ARG A 1 78 ? 16.946 6.287 -14.302 1.00 74.62 78 ARG A C 1
ATOM 630 O O . ARG A 1 78 ? 16.547 6.314 -13.140 1.00 74.62 78 ARG A O 1
ATOM 637 N N . SER A 1 79 ? 16.221 5.777 -15.296 1.00 78.38 79 SER A N 1
ATOM 638 C CA . SER A 1 79 ? 14.849 5.269 -15.130 1.00 78.38 79 SER A CA 1
ATOM 639 C C . SER A 1 79 ? 14.724 4.167 -14.064 1.00 78.38 79 SER A C 1
ATOM 641 O O . SER A 1 79 ? 13.742 4.144 -13.326 1.00 78.38 79 SER A O 1
ATOM 643 N N . ASP A 1 80 ? 15.721 3.290 -13.924 1.00 81.75 80 ASP A N 1
ATOM 644 C CA . ASP A 1 80 ? 15.615 2.119 -13.039 1.00 81.75 80 ASP A CA 1
ATOM 645 C C . ASP A 1 80 ? 15.613 2.477 -11.549 1.00 81.75 80 ASP A C 1
ATOM 647 O O . ASP A 1 80 ? 14.835 1.915 -10.778 1.00 81.75 80 ASP A O 1
ATOM 651 N N . LYS A 1 81 ? 16.403 3.481 -11.138 1.00 86.94 81 LYS A N 1
ATOM 652 C CA . LYS A 1 81 ? 16.407 3.963 -9.744 1.00 86.94 81 LYS A CA 1
ATOM 653 C C . LYS A 1 81 ? 15.052 4.558 -9.359 1.00 86.94 81 LYS A C 1
ATOM 655 O O . LYS A 1 81 ? 14.526 4.260 -8.290 1.00 86.94 81 LYS A O 1
ATOM 660 N N . TRP A 1 82 ? 14.464 5.354 -10.253 1.00 89.06 82 TRP A N 1
ATOM 661 C CA . TRP A 1 82 ? 13.138 5.939 -10.045 1.00 89.06 82 TRP A CA 1
ATOM 662 C C . TRP A 1 82 ? 12.030 4.887 -10.048 1.00 89.06 82 TRP A C 1
ATOM 664 O O . TRP A 1 82 ? 11.091 5.004 -9.265 1.00 89.06 82 TRP A O 1
ATOM 674 N N . LYS A 1 83 ? 12.163 3.834 -10.863 1.00 87.38 83 LYS A N 1
ATOM 675 C CA . LYS A 1 83 ? 11.245 2.688 -10.865 1.00 87.38 83 LYS A CA 1
ATOM 676 C C . LYS A 1 83 ? 11.261 1.958 -9.520 1.00 87.38 83 LYS A C 1
ATOM 678 O O . LYS A 1 83 ? 10.195 1.714 -8.962 1.00 87.38 83 LYS A O 1
ATOM 683 N N . GLY A 1 84 ? 12.447 1.646 -8.992 1.00 88.75 84 GLY A N 1
ATOM 684 C CA . GLY A 1 84 ? 12.596 0.993 -7.687 1.00 88.75 84 GLY A CA 1
ATOM 685 C C . GLY A 1 84 ? 12.061 1.850 -6.540 1.00 88.75 84 GLY A C 1
ATOM 686 O O . GLY A 1 84 ? 11.270 1.374 -5.730 1.00 88.75 84 GLY A O 1
ATOM 687 N N . PHE A 1 85 ? 12.411 3.139 -6.517 1.00 92.12 85 PHE A N 1
ATOM 688 C CA . PHE A 1 85 ? 11.937 4.067 -5.488 1.00 92.12 85 PHE A CA 1
ATOM 689 C C . PHE A 1 85 ? 10.418 4.295 -5.564 1.00 92.12 85 PHE A C 1
ATOM 691 O O . PHE A 1 85 ? 9.741 4.276 -4.539 1.00 92.12 85 PHE A O 1
ATOM 698 N N . SER A 1 86 ? 9.853 4.432 -6.769 1.00 92.69 86 SER A N 1
ATOM 699 C CA . SER A 1 86 ? 8.400 4.494 -6.972 1.00 92.69 86 SER A CA 1
ATOM 700 C C . SER A 1 86 ? 7.700 3.252 -6.427 1.00 92.69 86 SER A C 1
ATOM 702 O O . SER A 1 86 ? 6.698 3.379 -5.722 1.00 92.69 86 SER A O 1
ATOM 704 N N . TRP A 1 87 ? 8.232 2.069 -6.742 1.00 91.62 87 TRP A N 1
ATOM 705 C CA . TRP A 1 87 ? 7.683 0.800 -6.285 1.00 91.62 87 TRP A CA 1
ATOM 706 C C . TRP A 1 87 ? 7.717 0.692 -4.756 1.00 91.62 87 TRP A C 1
ATOM 708 O O . TRP A 1 87 ? 6.686 0.412 -4.156 1.00 91.62 87 TRP A O 1
ATOM 718 N N . PHE A 1 88 ? 8.850 0.997 -4.121 1.00 93.88 88 PHE A N 1
ATOM 719 C CA . PHE A 1 88 ? 8.999 0.920 -2.665 1.00 93.88 88 PHE A CA 1
ATOM 720 C C . PHE A 1 88 ? 8.002 1.827 -1.931 1.00 93.88 88 PHE A C 1
ATOM 722 O O . PHE A 1 88 ? 7.251 1.367 -1.072 1.00 93.88 88 PHE A O 1
ATOM 729 N N . ASN A 1 89 ? 7.939 3.103 -2.328 1.00 96.06 89 ASN A N 1
ATOM 730 C CA . ASN A 1 89 ? 6.999 4.060 -1.746 1.00 96.06 89 ASN A CA 1
ATOM 731 C C . ASN A 1 89 ? 5.540 3.640 -1.983 1.00 96.06 89 ASN A C 1
ATOM 733 O O . ASN A 1 89 ? 4.704 3.785 -1.096 1.00 96.06 89 ASN A O 1
ATOM 737 N N . PHE A 1 90 ? 5.228 3.092 -3.162 1.00 95.31 90 PHE A N 1
ATOM 738 C CA . PHE A 1 90 ? 3.886 2.593 -3.452 1.00 95.31 90 PHE A CA 1
ATOM 739 C C . PHE A 1 90 ? 3.505 1.428 -2.541 1.00 95.31 90 PHE A C 1
ATOM 741 O O . PHE A 1 90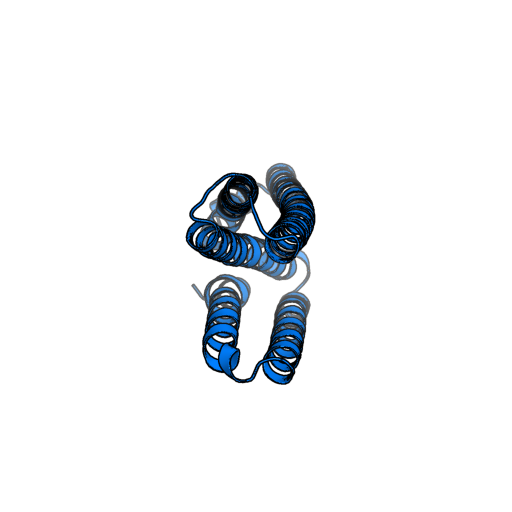 ? 2.435 1.463 -1.950 1.00 95.31 90 PHE A O 1
ATOM 748 N N . VAL A 1 91 ? 4.373 0.422 -2.407 1.00 94.69 91 VAL A N 1
ATOM 749 C CA . VAL A 1 91 ? 4.091 -0.780 -1.610 1.00 94.69 91 VAL A CA 1
ATOM 750 C C . VAL A 1 91 ?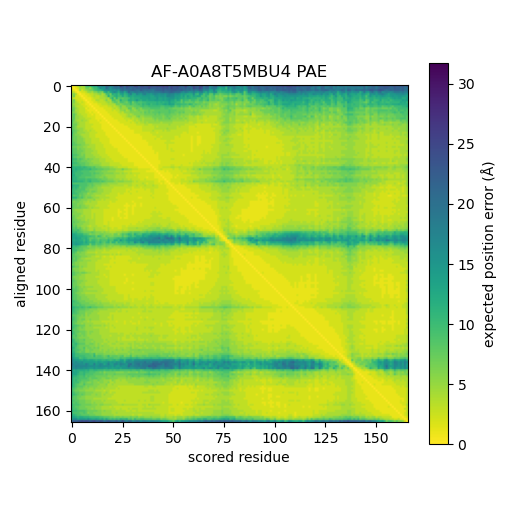 3.848 -0.427 -0.150 1.00 94.69 91 VAL A C 1
ATOM 752 O O . VAL A 1 91 ? 2.859 -0.885 0.413 1.00 94.69 91 VAL A O 1
ATOM 755 N N . ILE A 1 92 ? 4.684 0.428 0.446 1.00 96.69 92 ILE A N 1
ATOM 756 C CA . ILE A 1 92 ? 4.489 0.863 1.836 1.00 96.69 92 ILE A CA 1
ATOM 757 C C . ILE A 1 92 ? 3.203 1.675 1.975 1.00 96.69 92 ILE A C 1
ATOM 759 O O . ILE A 1 92 ? 2.377 1.370 2.830 1.00 96.69 92 ILE A O 1
ATOM 763 N N . GLY A 1 93 ? 3.003 2.687 1.126 1.00 97.19 93 GLY A N 1
ATOM 764 C CA . GLY A 1 93 ? 1.830 3.551 1.228 1.00 97.19 93 GLY A CA 1
ATOM 765 C C . GLY A 1 93 ? 0.517 2.799 0.998 1.00 97.19 93 GLY A C 1
ATOM 766 O O . GLY A 1 93 ? -0.456 3.012 1.716 1.00 97.19 93 GLY A O 1
ATOM 767 N N . TYR A 1 94 ? 0.504 1.870 0.042 1.00 96.44 94 TYR A N 1
ATOM 768 C CA . TYR A 1 94 ? -0.641 1.009 -0.229 1.00 96.44 94 TYR A CA 1
ATOM 769 C C . TYR A 1 94 ? -0.885 0.010 0.906 1.00 96.44 94 TYR A C 1
ATOM 771 O O . TYR A 1 94 ? -2.029 -0.159 1.324 1.00 96.44 94 TYR A O 1
ATOM 779 N N . ALA A 1 95 ? 0.174 -0.590 1.461 1.00 97.31 95 ALA A N 1
ATOM 780 C CA . ALA A 1 95 ? 0.061 -1.467 2.621 1.00 97.31 95 ALA A CA 1
ATOM 781 C C . ALA A 1 95 ? -0.551 -0.732 3.821 1.00 97.31 95 ALA A C 1
ATOM 783 O O . ALA A 1 95 ? -1.480 -1.234 4.447 1.00 97.31 95 ALA A O 1
ATOM 784 N N . PHE A 1 96 ? -0.075 0.478 4.106 1.00 97.94 96 PHE A N 1
ATOM 785 C CA . PHE A 1 96 ? -0.587 1.300 5.200 1.00 97.94 96 PHE A CA 1
ATOM 786 C C . PHE A 1 96 ? -2.053 1.680 5.002 1.00 97.94 96 PHE A C 1
ATOM 788 O O . PHE A 1 96 ? -2.831 1.624 5.952 1.00 97.94 96 PHE A O 1
ATOM 795 N N . LEU A 1 97 ? -2.452 2.018 3.772 1.00 97.25 97 LEU A N 1
ATOM 796 C CA . LEU A 1 97 ? -3.847 2.312 3.458 1.00 97.25 97 LEU A CA 1
ATOM 797 C C . LEU A 1 97 ? -4.747 1.089 3.685 1.00 97.25 97 LEU A C 1
ATOM 799 O O . LEU A 1 97 ? -5.786 1.204 4.330 1.00 97.25 97 LEU A O 1
ATOM 803 N N . LEU A 1 98 ? -4.349 -0.084 3.187 1.00 97.56 98 LEU A N 1
ATOM 804 C CA . LEU A 1 98 ? -5.114 -1.319 3.377 1.00 97.56 98 LEU A CA 1
ATOM 805 C C . LEU A 1 98 ? -5.175 -1.735 4.848 1.00 97.56 98 LEU A C 1
ATOM 807 O O . LEU A 1 98 ? -6.245 -2.099 5.326 1.00 97.56 98 LEU A O 1
ATOM 811 N N . ASN A 1 99 ? -4.074 -1.597 5.585 1.00 97.50 99 ASN A N 1
ATOM 812 C CA . ASN A 1 99 ? -4.051 -1.831 7.025 1.00 97.50 99 ASN A CA 1
ATOM 813 C C . ASN A 1 99 ? -5.016 -0.904 7.756 1.00 97.50 99 ASN A C 1
ATOM 815 O O . ASN A 1 99 ? -5.798 -1.370 8.581 1.00 97.50 99 ASN A O 1
ATOM 819 N N . ALA A 1 100 ? -5.004 0.389 7.424 1.00 96.00 100 ALA A N 1
ATOM 820 C CA . ALA A 1 100 ? -5.925 1.356 8.000 1.00 96.00 100 ALA A CA 1
ATOM 821 C C . ALA A 1 100 ? -7.385 0.953 7.735 1.00 96.00 100 ALA A C 1
ATOM 823 O O . ALA A 1 100 ? -8.189 0.934 8.663 1.00 96.00 100 ALA A O 1
ATOM 824 N N . ILE A 1 101 ? -7.716 0.548 6.505 1.00 96.06 101 ILE A N 1
ATOM 825 C CA . ILE A 1 101 ? -9.056 0.054 6.153 1.00 96.06 101 ILE A CA 1
ATOM 826 C C . ILE A 1 101 ? -9.412 -1.208 6.953 1.00 96.06 101 ILE A C 1
ATOM 828 O O . ILE A 1 101 ? -10.489 -1.269 7.541 1.00 96.06 101 ILE A O 1
ATOM 832 N N . GLY A 1 102 ? -8.520 -2.198 7.024 1.00 96.75 102 GLY A N 1
ATOM 833 C CA . GLY A 1 102 ? -8.762 -3.442 7.759 1.00 96.75 102 GLY A CA 1
ATOM 834 C C . GLY A 1 102 ? -8.965 -3.220 9.261 1.00 96.75 102 GLY A C 1
ATOM 835 O O . GLY A 1 102 ? -9.883 -3.790 9.850 1.00 96.75 102 GLY A O 1
ATOM 836 N N . ILE A 1 103 ? -8.177 -2.330 9.872 1.00 95.38 103 ILE A N 1
ATOM 837 C CA . ILE A 1 103 ? -8.345 -1.926 11.276 1.00 95.38 103 ILE A CA 1
ATOM 838 C C . ILE A 1 103 ? -9.695 -1.225 11.476 1.00 95.38 103 ILE A C 1
ATOM 840 O O . ILE A 1 103 ? -10.396 -1.518 12.442 1.00 95.38 103 ILE A O 1
ATOM 844 N N . LEU A 1 104 ? -10.108 -0.349 10.556 1.00 94.69 104 LEU A N 1
ATOM 845 C CA . LEU A 1 104 ? -11.424 0.292 10.626 1.00 94.69 104 LEU A CA 1
ATOM 846 C C . LEU A 1 104 ? -12.566 -0.723 10.536 1.00 94.69 104 LEU A C 1
ATOM 848 O O . LEU A 1 104 ? -13.522 -0.614 11.300 1.00 94.69 104 LEU A O 1
ATOM 852 N N . ILE A 1 105 ? -12.461 -1.732 9.665 1.00 96.25 105 ILE A N 1
ATOM 853 C CA . ILE A 1 105 ? -13.448 -2.821 9.586 1.00 96.25 105 ILE A CA 1
ATOM 854 C C . ILE A 1 105 ? -13.532 -3.566 10.926 1.00 96.25 105 ILE A C 1
ATOM 856 O O . ILE A 1 105 ? -14.636 -3.841 11.397 1.00 96.25 105 ILE A O 1
ATOM 860 N N . ALA A 1 106 ? -12.391 -3.842 11.565 1.00 95.94 106 ALA A N 1
ATOM 861 C CA . ALA A 1 106 ? -12.356 -4.515 12.862 1.00 95.94 106 ALA A CA 1
ATOM 862 C C . ALA A 1 106 ? -13.015 -3.681 13.972 1.00 95.94 106 ALA A C 1
ATOM 864 O O . ALA A 1 106 ? -13.766 -4.229 14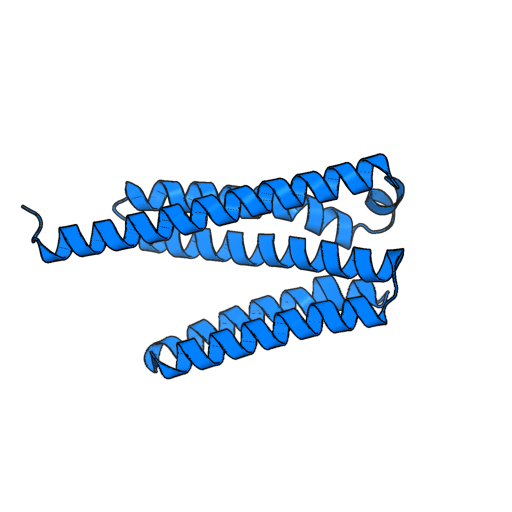.777 1.00 95.94 106 ALA A O 1
ATOM 865 N N . ILE A 1 107 ? -12.759 -2.367 13.995 1.00 92.62 107 ILE A N 1
ATOM 866 C CA . ILE A 1 107 ? -13.287 -1.440 15.009 1.00 92.62 107 ILE A CA 1
ATOM 867 C C . ILE A 1 107 ? -14.794 -1.215 14.842 1.00 92.62 107 ILE A C 1
ATOM 869 O O . ILE A 1 107 ? -15.524 -1.198 15.829 1.00 92.62 107 ILE A O 1
ATOM 873 N N . TYR A 1 108 ? -15.256 -0.995 13.610 1.00 93.44 108 TYR A N 1
ATOM 874 C CA . TYR A 1 108 ? -16.613 -0.506 13.354 1.00 93.44 108 TYR A CA 1
ATOM 875 C C . TYR A 1 108 ? -17.608 -1.572 12.911 1.00 93.44 108 TYR A C 1
ATOM 877 O O . TYR A 1 108 ? -18.811 -1.343 13.028 1.00 93.44 108 TYR A O 1
ATOM 885 N N . VAL A 1 109 ? -17.138 -2.701 12.376 1.00 95.75 109 VAL A N 1
ATOM 886 C CA . VAL A 1 109 ? -18.013 -3.745 11.835 1.00 95.75 109 VAL A CA 1
ATOM 887 C C . VAL A 1 109 ? -17.874 -5.022 12.652 1.00 95.75 109 VAL A C 1
ATOM 889 O O . VAL A 1 109 ? -18.742 -5.313 13.468 1.00 95.75 109 VAL A O 1
ATOM 892 N N . ASN A 1 110 ? -16.798 -5.784 12.446 1.00 96.25 110 ASN A N 1
ATOM 893 C CA . ASN A 1 110 ? -16.367 -6.886 13.304 1.00 96.25 110 ASN A CA 1
ATOM 894 C C . ASN A 1 110 ? -14.976 -7.396 12.879 1.00 96.25 110 ASN A C 1
ATOM 896 O O . ASN A 1 110 ? -14.508 -7.176 11.759 1.00 96.25 110 ASN A O 1
ATOM 900 N N . LEU A 1 111 ? -14.332 -8.146 13.775 1.00 96.56 111 LEU A N 1
ATOM 901 C CA . LEU A 1 111 ? -13.019 -8.741 13.527 1.00 96.56 111 LEU A CA 1
ATOM 902 C C . LEU A 1 111 ? -13.030 -9.771 12.383 1.00 96.56 111 LEU A C 1
ATOM 904 O O . LEU A 1 111 ? -12.087 -9.825 11.597 1.00 96.56 111 LEU A O 1
ATOM 908 N N . LEU A 1 112 ? -14.091 -10.575 12.261 1.00 97.44 112 LEU A N 1
ATOM 909 C CA . LEU A 1 112 ? -14.179 -11.623 11.238 1.00 97.44 112 LEU A CA 1
ATOM 910 C C . LEU A 1 112 ? -14.082 -11.044 9.818 1.00 97.44 112 LEU A C 1
ATOM 912 O O . LEU A 1 112 ? -13.344 -11.570 8.987 1.00 97.44 112 LEU A O 1
ATOM 916 N N . LEU A 1 113 ? -14.781 -9.941 9.541 1.00 97.94 113 LEU A N 1
ATOM 917 C CA . LEU A 1 113 ? -14.736 -9.275 8.241 1.00 97.94 113 LEU A CA 1
ATOM 918 C C . LEU A 1 113 ? -13.373 -8.640 7.971 1.00 97.94 113 LEU A C 1
ATOM 920 O O . LEU A 1 113 ? -12.927 -8.654 6.827 1.00 97.94 113 LEU A O 1
ATOM 924 N N . ALA A 1 114 ? -12.680 -8.144 8.998 1.00 97.56 114 ALA A N 1
ATOM 925 C CA . ALA A 1 114 ? -11.314 -7.652 8.843 1.00 97.56 114 ALA A CA 1
ATOM 926 C C . ALA A 1 114 ? -10.346 -8.784 8.461 1.00 97.56 114 ALA A C 1
ATOM 928 O O . ALA A 1 114 ? -9.554 -8.634 7.532 1.00 97.56 114 ALA A O 1
ATOM 929 N N . VAL A 1 115 ? -10.448 -9.947 9.115 1.00 97.50 115 VAL A N 1
ATOM 930 C CA . VAL A 1 115 ? -9.649 -11.138 8.773 1.00 97.50 115 VAL A CA 1
ATOM 931 C C . VAL A 1 115 ? -9.936 -11.594 7.344 1.00 97.50 115 VAL A C 1
ATOM 933 O O . VAL A 1 115 ? -9.000 -11.875 6.594 1.00 97.50 115 VAL A O 1
ATOM 936 N N . LEU A 1 116 ? -11.210 -11.635 6.940 1.00 98.00 116 LEU A N 1
ATOM 937 C CA . LEU A 1 116 ? -11.600 -11.981 5.571 1.00 98.00 116 LEU A CA 1
ATOM 938 C C . LEU A 1 116 ? -11.064 -10.967 4.554 1.00 98.00 116 LEU A C 1
ATOM 940 O O . LEU A 1 116 ? -10.572 -11.370 3.503 1.00 98.00 116 LEU A O 1
ATOM 944 N N . PHE A 1 117 ? -11.097 -9.674 4.880 1.00 98.06 117 PHE A N 1
ATOM 945 C CA . PHE A 1 117 ? -10.538 -8.609 4.049 1.00 98.06 117 PHE A CA 1
ATOM 946 C C . PHE A 1 117 ? -9.029 -8.786 3.826 1.00 98.06 117 PHE A C 1
ATOM 948 O O . PHE A 1 117 ? -8.585 -8.837 2.678 1.00 98.06 117 PHE A O 1
ATOM 955 N N . PHE A 1 118 ? -8.242 -8.959 4.894 1.00 97.69 118 PHE A N 1
ATOM 956 C CA . PHE A 1 118 ? -6.801 -9.211 4.774 1.00 97.69 118 PHE A CA 1
ATOM 957 C C . PHE A 1 118 ? -6.508 -10.508 4.017 1.00 97.69 118 PHE A C 1
ATOM 959 O O . PHE A 1 118 ? -5.671 -10.525 3.115 1.00 97.69 118 PHE A O 1
ATOM 966 N N . SER A 1 119 ? -7.243 -11.578 4.323 1.00 97.31 119 SER A N 1
ATOM 967 C CA . SER A 1 119 ? -7.071 -12.875 3.662 1.00 97.31 119 SER A CA 1
ATOM 968 C C . SER A 1 119 ? -7.350 -12.787 2.162 1.00 97.31 119 SER A C 1
ATOM 970 O O . SER A 1 119 ? -6.586 -13.327 1.365 1.00 97.31 119 SER A O 1
ATOM 972 N N . ALA A 1 120 ? -8.395 -12.059 1.757 1.00 97.94 120 ALA A N 1
ATOM 973 C CA . ALA A 1 120 ? -8.705 -11.830 0.350 1.00 97.94 120 ALA A CA 1
ATOM 974 C C . ALA A 1 120 ? -7.570 -11.081 -0.368 1.00 97.94 120 ALA A C 1
ATOM 976 O O . ALA A 1 120 ? -7.179 -11.471 -1.469 1.00 97.94 120 ALA A O 1
ATOM 977 N N . ILE A 1 121 ? -6.995 -10.053 0.267 1.00 96.88 121 ILE A N 1
ATOM 978 C CA . ILE A 1 121 ? -5.838 -9.322 -0.271 1.00 96.88 121 ILE A CA 1
ATOM 979 C C . ILE A 1 121 ? -4.642 -10.258 -0.450 1.00 96.88 121 ILE A C 1
ATOM 981 O O . ILE A 1 121 ? -4.011 -10.247 -1.507 1.00 96.88 121 ILE A O 1
ATOM 985 N N . TRP A 1 122 ? -4.334 -11.090 0.547 1.00 96.75 122 TRP A N 1
ATOM 986 C CA . TRP A 1 122 ? -3.209 -12.022 0.468 1.00 96.75 122 TRP A CA 1
ATOM 987 C C . TRP A 1 122 ? -3.408 -13.076 -0.613 1.00 96.75 122 TRP A C 1
ATOM 989 O O . TRP A 1 122 ? -2.479 -13.336 -1.371 1.00 96.75 122 TRP A O 1
ATOM 999 N N . ILE A 1 123 ? -4.612 -13.638 -0.738 1.00 96.19 123 ILE A N 1
ATOM 1000 C CA . ILE A 1 123 ? -4.937 -14.602 -1.796 1.00 96.19 123 ILE A CA 1
ATOM 1001 C C . ILE A 1 123 ? -4.733 -13.967 -3.174 1.00 96.19 123 ILE A C 1
ATOM 1003 O O . ILE A 1 123 ? -4.095 -14.575 -4.032 1.00 96.19 123 ILE A O 1
ATOM 1007 N N . LEU A 1 124 ? -5.219 -12.739 -3.383 1.00 94.62 124 LEU A N 1
ATOM 1008 C CA . LEU A 1 124 ? -5.026 -12.022 -4.645 1.00 94.62 124 LEU A CA 1
ATOM 1009 C C . LEU A 1 124 ? -3.546 -11.736 -4.923 1.00 94.62 124 LEU A C 1
ATOM 1011 O O . LEU A 1 124 ? -3.098 -11.916 -6.056 1.00 94.62 124 LEU A O 1
ATOM 1015 N N . GLN A 1 125 ? -2.778 -11.345 -3.903 1.00 93.12 125 GLN A N 1
ATOM 1016 C CA . GLN A 1 125 ? -1.345 -11.093 -4.045 1.00 93.12 125 GLN A CA 1
ATOM 1017 C C . GLN A 1 125 ? -0.582 -12.374 -4.401 1.00 93.12 125 GLN A C 1
ATOM 1019 O O . GLN A 1 125 ? 0.213 -12.380 -5.336 1.00 93.12 125 GLN A O 1
ATOM 1024 N N . ILE A 1 126 ? -0.865 -13.477 -3.705 1.00 92.31 126 ILE A N 1
ATOM 1025 C CA . ILE A 1 126 ? -0.257 -14.787 -3.965 1.00 92.31 126 ILE A CA 1
ATOM 1026 C C . ILE A 1 126 ? -0.625 -15.271 -5.371 1.00 92.31 126 ILE A C 1
ATOM 1028 O O . ILE A 1 126 ? 0.249 -15.721 -6.109 1.00 92.31 126 ILE A O 1
ATOM 1032 N N . ALA A 1 127 ? -1.890 -15.143 -5.778 1.00 92.38 127 ALA A N 1
ATOM 1033 C CA . ALA A 1 127 ? -2.328 -15.513 -7.121 1.00 92.38 127 ALA A CA 1
ATOM 1034 C C . ALA A 1 127 ? -1.595 -14.702 -8.201 1.00 92.38 127 ALA A C 1
ATOM 1036 O O . ALA A 1 127 ? -1.119 -15.273 -9.183 1.00 92.38 127 ALA A O 1
ATOM 1037 N N . TYR A 1 128 ? -1.447 -13.388 -8.002 1.00 89.19 128 TYR A N 1
ATOM 1038 C CA . TYR A 1 128 ? -0.673 -12.532 -8.900 1.00 89.19 128 TYR A CA 1
ATOM 1039 C C . TYR A 1 128 ? 0.802 -12.958 -8.966 1.00 89.19 128 TYR A C 1
ATOM 1041 O O . TYR A 1 128 ? 1.347 -13.094 -10.062 1.00 89.19 128 TYR A O 1
ATOM 1049 N N . SER A 1 129 ? 1.420 -13.243 -7.817 1.00 89.00 129 SER A N 1
ATOM 1050 C CA . SER A 1 129 ? 2.799 -13.735 -7.715 1.00 89.00 129 SER A CA 1
ATOM 1051 C C . SER A 1 129 ? 3.011 -15.029 -8.500 1.00 89.00 129 SER A C 1
ATOM 1053 O O . SER A 1 129 ? 3.941 -15.145 -9.297 1.00 89.00 129 SER A O 1
ATOM 1055 N N . ILE A 1 130 ? 2.102 -15.999 -8.332 1.00 88.94 130 ILE A N 1
ATOM 1056 C CA . ILE A 1 130 ? 2.143 -17.288 -9.034 1.00 88.94 130 ILE A CA 1
ATOM 1057 C C . ILE A 1 130 ? 2.084 -17.070 -10.548 1.00 88.94 130 ILE A C 1
ATOM 1059 O O . ILE A 1 130 ? 2.858 -17.683 -11.287 1.00 88.94 130 ILE A O 1
ATOM 1063 N N . LEU A 1 131 ? 1.199 -16.181 -11.012 1.00 88.94 131 LEU A N 1
ATOM 1064 C CA . LEU A 1 131 ? 1.114 -15.832 -12.427 1.00 88.94 131 LEU A CA 1
ATOM 1065 C C . LEU A 1 131 ? 2.421 -15.195 -12.914 1.00 88.94 131 LEU A C 1
ATOM 1067 O O . LEU A 1 131 ? 2.962 -15.650 -13.917 1.00 88.94 131 LEU A O 1
ATOM 1071 N N . GLU A 1 132 ? 2.979 -14.214 -12.206 1.00 85.69 132 GLU A N 1
ATOM 1072 C CA . GLU A 1 132 ? 4.239 -13.558 -12.591 1.00 85.69 132 GLU A CA 1
ATOM 1073 C C . GLU A 1 132 ? 5.405 -14.559 -12.683 1.00 85.69 132 GLU A C 1
ATOM 1075 O O . GLU A 1 132 ? 6.109 -14.622 -13.693 1.00 85.69 132 GLU A O 1
ATOM 1080 N N . VAL A 1 133 ? 5.536 -15.423 -11.676 1.00 86.62 133 VAL A N 1
ATOM 1081 C CA . VAL A 1 133 ? 6.534 -16.499 -11.608 1.00 86.62 133 VAL A CA 1
ATOM 1082 C C . VAL A 1 133 ? 6.375 -17.523 -12.738 1.00 86.62 133 VAL A C 1
ATOM 1084 O O . VAL A 1 133 ? 7.367 -18.109 -13.188 1.00 86.62 133 VAL A O 1
ATOM 1087 N N . SER A 1 134 ? 5.145 -17.762 -13.200 1.00 86.88 134 SER A N 1
ATOM 1088 C CA . SER A 1 134 ? 4.882 -18.683 -14.309 1.00 86.88 134 SER A CA 1
ATOM 1089 C C . SER A 1 134 ? 5.417 -18.159 -15.647 1.00 86.88 134 SER A C 1
ATOM 1091 O O . SER A 1 134 ? 5.868 -18.958 -16.470 1.00 86.88 134 SER A O 1
ATOM 1093 N N . TYR A 1 135 ? 5.441 -16.834 -15.837 1.00 85.25 135 TYR A N 1
ATOM 1094 C CA . TYR A 1 135 ? 5.907 -16.196 -17.071 1.00 85.25 135 TYR A CA 1
ATOM 1095 C C . TYR A 1 135 ? 7.416 -15.911 -17.085 1.00 85.25 135 TYR A C 1
ATOM 1097 O O . TYR A 1 135 ? 8.023 -15.984 -18.152 1.00 85.25 135 TYR A O 1
ATOM 1105 N N . ASP A 1 136 ? 8.041 -15.619 -15.938 1.00 78.44 136 ASP A N 1
ATOM 1106 C CA . ASP A 1 136 ? 9.478 -15.317 -15.858 1.00 78.44 136 ASP A CA 1
ATOM 1107 C C . ASP A 1 136 ? 10.173 -16.086 -14.720 1.00 78.44 136 ASP A C 1
ATOM 1109 O O . ASP A 1 136 ? 10.088 -15.747 -13.537 1.00 78.44 136 ASP A O 1
ATOM 1113 N N . LYS A 1 137 ? 10.918 -17.140 -15.087 1.00 66.69 137 LYS A N 1
ATOM 1114 C CA . LYS A 1 137 ? 11.614 -18.005 -14.120 1.00 66.69 137 LYS A CA 1
ATOM 1115 C C . LYS A 1 137 ? 12.787 -17.316 -13.411 1.00 66.69 137 LYS A C 1
ATOM 1117 O O . LYS A 1 137 ? 13.155 -17.781 -12.333 1.00 66.69 137 LYS A O 1
ATOM 1122 N N . PHE A 1 138 ? 13.371 -16.258 -13.980 1.00 62.94 138 PHE A N 1
ATOM 1123 C CA . PHE A 1 138 ? 14.491 -15.529 -13.368 1.00 62.94 138 PHE A CA 1
ATOM 1124 C C . PHE A 1 138 ? 14.015 -14.451 -12.383 1.00 62.94 138 PHE A C 1
ATOM 1126 O O . PHE A 1 138 ? 14.738 -14.127 -11.444 1.00 62.9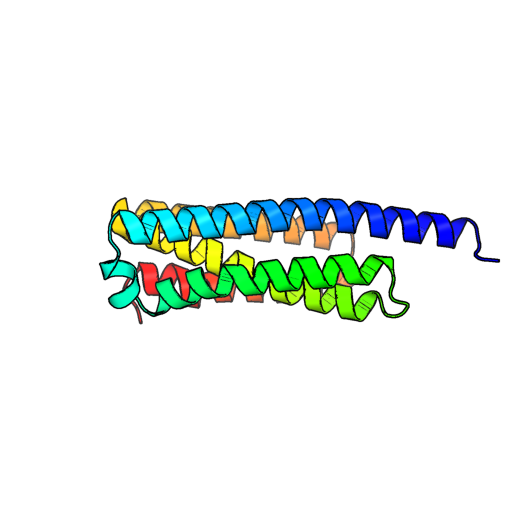4 138 PHE A O 1
ATOM 1133 N N . ALA A 1 139 ? 12.773 -13.974 -12.512 1.00 64.50 139 ALA A N 1
ATOM 1134 C CA . ALA A 1 139 ? 12.162 -13.008 -11.593 1.00 64.50 139 ALA A CA 1
ATOM 1135 C C . ALA A 1 139 ? 11.665 -13.617 -10.260 1.00 64.50 139 ALA A C 1
ATOM 1137 O O . ALA A 1 139 ? 11.157 -12.896 -9.396 1.00 64.50 139 ALA A O 1
ATOM 1138 N N . LYS A 1 140 ? 11.825 -14.936 -10.064 1.00 75.25 140 LYS A N 1
ATOM 1139 C CA . LYS A 1 140 ? 11.220 -15.697 -8.956 1.00 75.25 140 LYS A CA 1
ATOM 1140 C C . LYS A 1 140 ? 11.544 -15.165 -7.567 1.00 75.25 140 LYS A C 1
ATOM 1142 O O . LYS A 1 140 ? 10.644 -15.004 -6.754 1.00 75.25 140 LYS A O 1
ATOM 1147 N N . TRP A 1 141 ? 12.819 -14.918 -7.280 1.00 79.38 141 TRP A N 1
ATOM 1148 C CA . TRP A 1 141 ? 13.223 -14.566 -5.918 1.00 79.38 141 TRP A CA 1
ATOM 1149 C C . TRP A 1 141 ? 12.829 -13.135 -5.549 1.00 79.38 141 TRP A C 1
ATOM 1151 O O . TRP A 1 141 ? 12.359 -12.880 -4.445 1.00 79.38 141 TRP A O 1
ATOM 1161 N N . GLU A 1 142 ? 12.970 -12.201 -6.491 1.00 80.44 142 GLU A N 1
ATOM 1162 C CA . GLU A 1 142 ? 12.620 -10.803 -6.254 1.00 80.44 142 GLU A CA 1
ATOM 1163 C C . GLU A 1 142 ? 11.107 -10.631 -6.064 1.00 80.44 142 GLU A C 1
ATOM 1165 O O . GLU A 1 142 ? 10.703 -9.925 -5.146 1.00 80.44 142 GLU A O 1
ATOM 1170 N N . SER A 1 143 ? 10.268 -11.293 -6.870 1.00 81.06 143 SER A N 1
ATOM 1171 C CA . SER A 1 143 ? 8.804 -11.214 -6.728 1.00 81.06 143 SER A CA 1
ATOM 1172 C C . SER A 1 143 ? 8.332 -11.797 -5.385 1.00 81.06 143 SER A C 1
ATOM 1174 O O . SER A 1 143 ? 7.657 -11.113 -4.616 1.00 81.06 143 SER A O 1
ATOM 1176 N N . VAL A 1 144 ? 8.824 -12.986 -5.008 1.00 84.88 144 VAL A N 1
ATOM 1177 C CA . VAL A 1 144 ? 8.475 -13.625 -3.725 1.00 84.88 144 VAL A CA 1
ATOM 1178 C C . VAL A 1 144 ? 8.890 -12.777 -2.521 1.00 84.88 144 VAL A C 1
ATOM 1180 O O . VAL A 1 144 ? 8.119 -12.644 -1.573 1.00 84.88 144 VAL A O 1
ATOM 1183 N N . LEU A 1 145 ? 10.079 -12.162 -2.544 1.00 86.69 145 LEU A N 1
ATOM 1184 C CA . LEU A 1 145 ? 10.516 -11.281 -1.455 1.00 86.69 145 LEU A CA 1
ATOM 1185 C C . LEU A 1 145 ? 9.637 -10.033 -1.327 1.00 86.69 145 LEU A C 1
ATOM 1187 O O . LEU A 1 145 ? 9.360 -9.590 -0.214 1.00 86.69 145 LEU A O 1
ATOM 1191 N N . LYS A 1 146 ? 9.199 -9.461 -2.450 1.00 87.69 146 LYS A N 1
ATOM 1192 C CA . LYS A 1 146 ? 8.338 -8.273 -2.471 1.00 87.69 146 LYS A CA 1
ATOM 1193 C C . LYS A 1 146 ? 6.954 -8.564 -1.912 1.00 87.69 146 LYS A C 1
ATOM 1195 O O . LYS A 1 146 ? 6.457 -7.793 -1.092 1.00 87.69 146 LYS A O 1
ATOM 1200 N N . ASP A 1 147 ? 6.372 -9.681 -2.320 1.00 90.50 147 ASP A N 1
ATOM 1201 C CA . ASP A 1 147 ? 5.053 -10.103 -1.858 1.00 90.50 147 ASP A CA 1
ATOM 1202 C C . ASP A 1 147 ? 5.100 -10.550 -0.402 1.00 90.50 147 ASP A C 1
ATOM 1204 O O . ASP A 1 147 ? 4.247 -10.159 0.391 1.00 90.50 147 ASP A O 1
ATOM 1208 N N . GLY A 1 148 ? 6.152 -11.281 -0.023 1.00 92.19 148 GLY A N 1
ATOM 1209 C CA . GLY A 1 148 ? 6.428 -11.637 1.363 1.00 92.19 148 GLY A CA 1
ATOM 1210 C C . GLY A 1 148 ? 6.574 -10.402 2.248 1.00 92.19 148 GLY A C 1
ATOM 1211 O O . GLY A 1 148 ? 5.941 -10.333 3.296 1.00 92.19 148 GLY A O 1
ATOM 1212 N N . PHE A 1 149 ? 7.328 -9.388 1.810 1.00 93.81 149 PHE A N 1
ATOM 1213 C CA . PHE A 1 149 ? 7.446 -8.113 2.523 1.00 93.81 149 PHE A CA 1
ATOM 1214 C C . PHE A 1 149 ? 6.093 -7.405 2.669 1.00 93.81 149 PHE A C 1
ATOM 1216 O O . PHE A 1 149 ? 5.757 -6.947 3.759 1.00 93.81 149 PHE A O 1
ATOM 1223 N N . PHE A 1 150 ? 5.293 -7.345 1.603 1.00 95.12 150 PHE A N 1
ATOM 1224 C CA . PHE A 1 150 ? 3.966 -6.734 1.644 1.00 95.12 150 PHE A CA 1
ATOM 1225 C C . PHE A 1 150 ? 3.021 -7.465 2.610 1.00 95.12 150 PHE A C 1
ATOM 1227 O O . PHE A 1 150 ? 2.406 -6.826 3.461 1.00 95.12 150 PHE A O 1
ATOM 1234 N N . ILE A 1 151 ? 2.943 -8.796 2.532 1.00 96.19 151 ILE A N 1
ATOM 1235 C CA . ILE A 1 151 ? 2.121 -9.617 3.433 1.00 96.19 151 ILE A CA 1
ATOM 1236 C C . ILE A 1 151 ? 2.607 -9.474 4.877 1.00 96.19 151 ILE A C 1
ATOM 1238 O O . ILE A 1 151 ? 1.793 -9.301 5.780 1.00 96.19 151 ILE A O 1
ATOM 1242 N N . LEU A 1 152 ? 3.922 -9.472 5.106 1.00 96.00 152 LEU A N 1
ATOM 1243 C CA . LEU A 1 152 ? 4.497 -9.285 6.435 1.00 96.00 152 LEU A CA 1
ATOM 1244 C C . LEU A 1 152 ? 4.113 -7.921 7.027 1.00 96.00 152 LEU A C 1
ATOM 1246 O O . LEU A 1 152 ? 3.707 -7.854 8.186 1.00 96.00 152 LEU A O 1
ATOM 1250 N N . LEU A 1 153 ? 4.163 -6.847 6.227 1.00 96.25 153 LEU A N 1
ATOM 1251 C CA . LEU A 1 153 ? 3.663 -5.531 6.637 1.00 96.25 153 LEU A CA 1
ATOM 1252 C C . LEU A 1 153 ? 2.167 -5.565 6.979 1.00 96.25 153 LEU A C 1
ATOM 1254 O O . LEU A 1 153 ? 1.756 -4.921 7.944 1.00 96.25 153 LEU A O 1
ATOM 1258 N N . GLN A 1 154 ? 1.351 -6.304 6.220 1.00 96.81 154 GLN A N 1
ATOM 1259 C CA . GLN A 1 154 ? -0.078 -6.451 6.518 1.00 96.81 154 GLN A CA 1
ATOM 1260 C C . GLN A 1 154 ? -0.321 -7.209 7.826 1.00 96.81 154 GLN A C 1
ATOM 1262 O O . GLN A 1 154 ? -1.175 -6.823 8.616 1.00 96.81 154 GLN A O 1
ATOM 1267 N N . ILE A 1 155 ? 0.433 -8.278 8.086 1.00 96.25 155 ILE A N 1
ATOM 1268 C CA . ILE A 1 155 ? 0.282 -9.071 9.309 1.00 96.25 155 ILE A CA 1
ATOM 1269 C C . ILE A 1 155 ? 0.697 -8.244 10.528 1.00 96.25 155 ILE A C 1
ATOM 1271 O O . ILE A 1 155 ? -0.090 -8.099 11.461 1.00 96.25 155 ILE A O 1
ATOM 1275 N N . ILE A 1 156 ? 1.909 -7.678 10.506 1.00 95.88 156 ILE A N 1
ATOM 1276 C CA . ILE A 1 156 ? 2.497 -7.001 11.669 1.00 95.88 156 ILE A CA 1
ATOM 1277 C C . ILE A 1 156 ? 1.795 -5.675 11.962 1.00 95.88 156 ILE A C 1
ATOM 1279 O O . ILE A 1 156 ? 1.528 -5.374 13.118 1.00 95.88 156 ILE A O 1
ATOM 1283 N N . LEU A 1 157 ? 1.502 -4.873 10.935 1.00 96.25 157 LEU A N 1
ATOM 1284 C CA . LEU A 1 157 ? 0.964 -3.521 11.122 1.00 96.25 157 LEU A CA 1
ATOM 1285 C C . LEU A 1 157 ? -0.549 -3.427 10.882 1.00 96.25 157 LEU A C 1
ATOM 1287 O O . LEU A 1 157 ? -1.147 -2.405 11.207 1.00 96.25 157 LEU A O 1
ATOM 1291 N N . GLY A 1 158 ? -1.175 -4.459 10.318 1.00 96.00 158 GLY A N 1
ATOM 1292 C CA . GLY A 1 158 ? -2.614 -4.506 10.056 1.00 96.00 158 GLY A CA 1
ATOM 1293 C C . GLY A 1 158 ? -3.329 -5.495 10.964 1.00 96.00 158 GLY A C 1
ATOM 1294 O O . GLY A 1 158 ? -4.048 -5.092 11.877 1.00 96.00 158 GLY A O 1
ATOM 1295 N N . LEU A 1 159 ? -3.127 -6.792 10.718 1.00 95.69 159 LEU A N 1
ATOM 1296 C CA . LEU A 1 159 ? -3.882 -7.852 11.383 1.00 95.69 159 LEU A CA 1
ATOM 1297 C C . LEU A 1 159 ? -3.617 -7.911 12.894 1.00 95.69 159 LEU A C 1
ATOM 1299 O O . LEU A 1 159 ? -4.574 -7.988 13.659 1.00 95.69 159 LEU A O 1
ATOM 1303 N N . LEU A 1 160 ? -2.357 -7.867 13.338 1.00 94.50 160 LEU A N 1
ATOM 1304 C CA . LEU A 1 160 ? -2.036 -7.908 14.771 1.00 94.50 160 LEU A CA 1
ATOM 1305 C C . LEU A 1 160 ? -2.656 -6.719 15.538 1.00 94.50 160 LEU A C 1
ATOM 1307 O O . LEU A 1 160 ? -3.395 -6.970 16.494 1.00 94.50 160 LEU A O 1
ATOM 1311 N N . PRO A 1 161 ? -2.510 -5.456 15.084 1.00 93.12 161 PRO A N 1
ATOM 1312 C CA . PRO A 1 161 ? -3.216 -4.328 15.688 1.00 93.12 161 PRO A CA 1
ATOM 1313 C C . PRO A 1 161 ? -4.741 -4.460 15.653 1.00 93.12 161 PRO A C 1
ATOM 1315 O O . PRO A 1 161 ? -5.407 -4.069 16.611 1.00 93.12 161 PRO A O 1
ATOM 1318 N N . ALA A 1 162 ? -5.309 -5.028 14.583 1.00 93.00 162 ALA A N 1
ATOM 1319 C CA . ALA A 1 162 ? -6.747 -5.290 14.489 1.00 93.00 162 ALA A CA 1
ATOM 1320 C C . ALA A 1 162 ? -7.228 -6.338 15.512 1.00 93.00 162 ALA A C 1
ATOM 1322 O O . ALA A 1 162 ? -8.359 -6.254 15.984 1.00 93.00 162 ALA A O 1
ATOM 1323 N N . LEU A 1 163 ? -6.364 -7.286 15.894 1.00 92.50 163 LEU A N 1
ATOM 1324 C CA . LEU A 1 163 ? -6.600 -8.256 16.970 1.00 92.50 163 LEU A CA 1
ATOM 1325 C C . LEU A 1 163 ? -6.389 -7.667 18.376 1.00 92.50 163 LEU A C 1
ATOM 1327 O O . LEU A 1 163 ? -6.662 -8.344 19.364 1.00 92.50 163 LEU A O 1
ATOM 1331 N N . GLY A 1 164 ? -5.904 -6.426 18.481 1.00 89.62 164 GLY A N 1
ATOM 1332 C CA . GLY A 1 164 ? -5.546 -5.797 19.753 1.00 89.62 164 GLY A CA 1
ATOM 1333 C C . GLY A 1 164 ? -4.188 -6.238 20.306 1.00 89.62 164 GLY A C 1
ATOM 1334 O O . GLY A 1 164 ? -3.923 -6.024 21.486 1.00 89.62 164 GLY A O 1
ATOM 1335 N N . VAL A 1 165 ? -3.338 -6.848 19.474 1.00 87.19 165 VAL A N 1
ATOM 1336 C CA . VAL A 1 165 ? -1.952 -7.187 19.818 1.00 87.19 165 VAL A CA 1
ATOM 1337 C C . VAL A 1 165 ? -1.059 -6.017 19.399 1.00 87.19 165 VAL A C 1
ATOM 1339 O O . VAL A 1 165 ? -1.039 -5.657 18.219 1.00 87.19 165 VAL A O 1
ATOM 1342 N N . PHE A 1 166 ? -0.355 -5.421 20.366 1.00 71.81 166 PHE A N 1
ATOM 1343 C CA . PHE A 1 166 ? 0.542 -4.276 20.174 1.00 71.81 166 PHE A CA 1
ATOM 1344 C C . PHE A 1 166 ? 1.990 -4.660 20.467 1.00 71.81 166 PHE A C 1
ATOM 1346 O O . PHE A 1 166 ? 2.208 -5.357 21.484 1.00 71.81 166 PHE A O 1
#

Foldseek 3Di:
DDDPVVVVVLVVLLVVLVVLLVVLVVVLVVLVVLVVVCCVPPVVCCVPQVLLVVLSVLLNVLSVLLNVLSVVLNPDPPNVVSVVSSLVSNLSSVLSSLLNVLLCCCVPPRLVVSVVSLVVVLVVLVVVLVVVCVVDVVCNPVSCVSSVVSNVSCVPSHNCVSVVHD

Radius of gyration: 18.03 Å; Cα contacts (8 Å, |Δi|>4): 159; chains: 1; bounding box: 38×33×54 Å